Protein AF-A0A9D6RY98-F1 (afdb_monomer_lite)

Radius of gyration: 23.71 Å; chains: 1; bounding box: 49×73×35 Å

Sequence (89 aa):
MTATDLVNLGIVDEIVPEPLGGAHQDPDLTAKTLGKALARHLKALGKKTPEELVSTRRARYRAIGRFVELAEVAQLELVAAPAEAGGGS

Foldseek 3Di:
DDPVVCVVLLNDDDDQDAPDVGCVVCVPVVCVSVVVVVVVVVVVVVVDDPVRNVVVVVVSVVSRDDDDDVVVVVVVVVVPDDPPDDDDD

pLDDT: mean 82.15, std 17.69, range [43.47, 98.19]

Structure (mmCIF, N/CA/C/O backbone):
data_AF-A0A9D6RY98-F1
#
_entry.id   AF-A0A9D6RY98-F1
#
loop_
_atom_site.group_PDB
_atom_site.id
_atom_site.type_symbol
_atom_site.label_atom_id
_atom_site.label_alt_id
_atom_site.label_comp_id
_atom_site.label_asym_id
_atom_site.label_entity_id
_atom_site.label_seq_id
_atom_site.pdbx_PDB_ins_code
_atom_site.Cartn_x
_atom_site.Cartn_y
_atom_site.Cartn_z
_atom_site.occupancy
_atom_site.B_iso_or_equiv
_atom_site.auth_seq_id
_atom_site.auth_comp_id
_atom_site.auth_asym_id
_atom_site.auth_atom_id
_atom_site.pdbx_PDB_model_num
ATOM 1 N N . MET A 1 1 ? 4.365 -19.564 -1.934 1.00 66.25 1 MET A N 1
ATOM 2 C CA . MET A 1 1 ? 3.242 -18.607 -1.971 1.00 66.25 1 MET A CA 1
ATOM 3 C C . MET A 1 1 ? 3.589 -17.506 -2.950 1.00 66.25 1 MET A C 1
ATOM 5 O O . MET A 1 1 ? 4.695 -16.984 -2.885 1.00 66.25 1 MET A O 1
ATOM 9 N N . THR A 1 2 ? 2.686 -17.222 -3.877 1.00 88.94 2 THR A N 1
ATOM 10 C CA . THR A 1 2 ? 2.814 -16.222 -4.944 1.00 88.94 2 THR A CA 1
ATOM 11 C C . THR A 1 2 ? 2.035 -14.950 -4.597 1.00 88.94 2 THR A C 1
ATOM 13 O O . THR A 1 2 ? 1.210 -14.947 -3.683 1.00 88.94 2 THR A O 1
ATOM 16 N N . ALA A 1 3 ? 2.255 -13.864 -5.342 1.00 81.81 3 ALA A N 1
ATOM 17 C CA . ALA A 1 3 ? 1.469 -12.637 -5.191 1.00 81.81 3 ALA A CA 1
ATOM 18 C C . ALA A 1 3 ? -0.038 -12.881 -5.417 1.00 81.81 3 ALA A C 1
ATOM 20 O O . ALA A 1 3 ? -0.871 -12.345 -4.690 1.00 81.81 3 ALA A O 1
ATOM 21 N N . THR A 1 4 ? -0.386 -13.748 -6.371 1.00 86.06 4 THR A N 1
ATOM 22 C CA . THR A 1 4 ? -1.769 -14.157 -6.647 1.00 86.06 4 THR A CA 1
ATOM 23 C C . THR A 1 4 ? -2.389 -14.904 -5.468 1.00 86.06 4 THR A C 1
ATOM 25 O O . THR A 1 4 ? -3.533 -14.626 -5.113 1.00 86.06 4 THR A O 1
ATOM 28 N N . ASP A 1 5 ? -1.630 -15.782 -4.801 1.00 87.00 5 ASP A N 1
ATOM 29 C CA . ASP A 1 5 ? -2.111 -16.474 -3.596 1.00 87.00 5 ASP A CA 1
ATOM 30 C C . ASP A 1 5 ? -2.477 -15.467 -2.497 1.00 87.00 5 ASP A C 1
ATOM 32 O O . ASP A 1 5 ? -3.502 -15.610 -1.837 1.00 87.00 5 ASP A O 1
ATOM 36 N N . LEU A 1 6 ? -1.672 -14.414 -2.322 1.00 87.12 6 LEU A N 1
ATOM 37 C CA . LEU A 1 6 ? -1.914 -13.382 -1.311 1.00 87.12 6 LEU A CA 1
ATOM 38 C C . LEU A 1 6 ? -3.150 -12.525 -1.616 1.00 87.12 6 LEU A C 1
ATOM 40 O O . LEU A 1 6 ? -3.847 -12.129 -0.681 1.00 87.12 6 LEU A O 1
ATOM 44 N N . VAL A 1 7 ? -3.442 -12.256 -2.893 1.00 86.69 7 VAL A N 1
ATOM 45 C CA . VAL A 1 7 ? -4.690 -11.584 -3.303 1.00 86.69 7 VAL A CA 1
ATOM 46 C C . VAL A 1 7 ? -5.889 -12.475 -3.006 1.00 86.69 7 VAL A C 1
ATOM 48 O O . VAL A 1 7 ? -6.854 -12.026 -2.395 1.00 86.69 7 VAL A O 1
ATOM 51 N N . ASN A 1 8 ? -5.810 -13.755 -3.376 1.00 84.94 8 ASN A N 1
ATOM 52 C CA . ASN A 1 8 ? -6.896 -14.714 -3.163 1.00 84.94 8 ASN A CA 1
ATOM 53 C C . ASN A 1 8 ? -7.193 -14.943 -1.674 1.00 84.94 8 ASN A C 1
ATOM 55 O O . ASN A 1 8 ? -8.326 -15.238 -1.303 1.00 84.94 8 ASN A O 1
ATOM 59 N N . LEU A 1 9 ? -6.183 -14.791 -0.816 1.00 85.31 9 LEU A N 1
ATOM 60 C CA . LEU A 1 9 ? -6.323 -14.848 0.639 1.00 85.31 9 LEU A CA 1
ATOM 61 C C . LEU A 1 9 ? -6.783 -13.517 1.262 1.00 85.31 9 LEU A C 1
ATOM 63 O O . LEU A 1 9 ? -6.924 -13.445 2.480 1.00 85.31 9 LEU A O 1
ATOM 67 N N . GLY A 1 10 ? -6.990 -12.462 0.464 1.00 83.44 10 GLY A N 1
ATOM 68 C CA . GLY A 1 10 ? -7.383 -11.134 0.947 1.00 83.44 10 GLY A CA 1
ATOM 69 C C . GLY A 1 10 ? -6.299 -10.423 1.767 1.00 83.44 10 GLY A C 1
ATOM 70 O O . GLY A 1 10 ? -6.597 -9.501 2.526 1.00 83.44 10 GLY A O 1
ATOM 71 N N . ILE A 1 11 ? -5.039 -10.855 1.648 1.00 87.69 11 ILE A N 1
ATOM 72 C CA . ILE A 1 11 ? -3.908 -10.316 2.418 1.00 87.69 11 ILE A CA 1
ATOM 73 C C . ILE A 1 11 ? -3.369 -9.035 1.772 1.00 87.69 11 ILE A C 1
ATOM 75 O O . ILE A 1 11 ? -2.969 -8.111 2.486 1.00 87.69 11 ILE A O 1
ATOM 79 N N . VAL A 1 12 ? -3.372 -8.959 0.437 1.00 91.12 12 VAL A N 1
ATOM 80 C CA . VAL A 1 12 ? -2.916 -7.793 -0.340 1.00 91.12 12 VAL A CA 1
ATOM 81 C C . VAL A 1 12 ? -4.017 -7.296 -1.276 1.00 91.12 12 VAL A C 1
ATOM 83 O O . VAL A 1 12 ? -4.831 -8.080 -1.753 1.00 91.12 12 VAL A O 1
ATOM 86 N N . ASP A 1 13 ? -4.041 -5.988 -1.533 1.00 90.06 13 ASP A N 1
ATOM 87 C CA . ASP A 1 13 ? -5.127 -5.325 -2.274 1.00 90.06 13 ASP A CA 1
ATOM 88 C C . ASP A 1 13 ? -4.885 -5.244 -3.785 1.00 90.06 13 ASP A C 1
ATOM 90 O O . ASP A 1 13 ? -5.826 -5.161 -4.570 1.00 90.06 13 ASP A O 1
ATOM 94 N N . GLU A 1 14 ? -3.621 -5.215 -4.204 1.00 93.56 14 GLU A N 1
ATOM 95 C CA . GLU A 1 14 ? -3.229 -5.016 -5.598 1.00 93.56 14 GLU A CA 1
ATOM 96 C C . GLU A 1 14 ? -1.889 -5.693 -5.869 1.00 93.56 14 GLU A C 1
ATOM 98 O O . GLU A 1 14 ? -0.967 -5.627 -5.054 1.00 93.56 14 GLU A O 1
ATOM 103 N N . ILE A 1 15 ? -1.774 -6.291 -7.053 1.00 94.12 15 ILE A N 1
ATOM 104 C CA . ILE A 1 15 ? -0.496 -6.707 -7.626 1.00 94.12 15 ILE A CA 1
ATOM 105 C C . ILE A 1 15 ? -0.073 -5.616 -8.600 1.00 94.12 15 ILE A C 1
ATOM 107 O O . ILE A 1 15 ? -0.764 -5.351 -9.585 1.00 94.12 15 ILE A O 1
ATOM 111 N N . VAL A 1 16 ? 1.059 -4.977 -8.321 1.00 94.56 16 VAL A N 1
ATOM 112 C CA . VAL A 1 16 ? 1.643 -3.986 -9.225 1.00 94.56 16 VAL A CA 1
ATOM 113 C C . VAL A 1 16 ? 2.422 -4.735 -10.311 1.00 94.56 16 VAL A C 1
ATOM 115 O O . VAL A 1 16 ? 3.288 -5.538 -9.964 1.00 94.56 16 VAL A O 1
ATOM 118 N N . PRO A 1 17 ? 2.126 -4.521 -11.606 1.00 90.38 17 PRO A N 1
ATOM 119 C CA . PRO A 1 17 ? 2.805 -5.233 -12.681 1.00 90.38 17 PRO A CA 1
ATOM 120 C C . PRO A 1 17 ? 4.263 -4.783 -12.809 1.00 90.38 17 PRO A C 1
ATOM 122 O O . PRO A 1 17 ? 4.567 -3.590 -12.725 1.00 90.38 17 PRO A O 1
ATOM 125 N N . GLU A 1 18 ? 5.150 -5.743 -13.058 1.00 90.25 18 GLU A N 1
ATOM 126 C CA . GLU A 1 18 ? 6.562 -5.492 -13.341 1.00 90.25 18 GLU A CA 1
ATOM 127 C C . GLU A 1 18 ? 6.824 -5.322 -14.851 1.00 90.25 18 GLU A C 1
ATOM 129 O O . GLU A 1 18 ? 6.055 -5.829 -15.676 1.00 90.25 18 GLU A O 1
ATOM 134 N N . PRO A 1 19 ? 7.915 -4.632 -15.235 1.00 89.75 19 PRO A N 1
ATOM 135 C CA . PRO A 1 19 ? 8.407 -4.595 -16.610 1.00 89.75 19 PRO A CA 1
ATOM 136 C C . PRO A 1 19 ? 8.750 -5.983 -17.165 1.00 89.75 19 PRO A C 1
ATOM 138 O O . PRO A 1 19 ? 9.047 -6.921 -16.421 1.00 89.75 19 PRO A O 1
ATOM 141 N N . LEU A 1 20 ? 8.777 -6.105 -18.497 1.00 87.88 20 LEU A N 1
ATOM 142 C CA . LEU A 1 20 ? 9.233 -7.328 -19.160 1.00 87.88 20 LEU A CA 1
ATOM 143 C C . LEU A 1 20 ? 10.694 -7.619 -18.766 1.00 87.88 20 LEU A C 1
ATOM 145 O O . LEU A 1 20 ? 11.559 -6.765 -18.929 1.00 87.88 20 LEU A O 1
ATOM 149 N N . GLY A 1 21 ? 10.961 -8.820 -18.246 1.00 86.69 21 GLY A N 1
ATOM 150 C CA . GLY A 1 21 ? 12.278 -9.192 -17.706 1.00 86.69 21 GLY A CA 1
ATOM 151 C C . GLY A 1 21 ? 12.465 -8.900 -16.208 1.00 86.69 21 GLY A C 1
ATOM 152 O O . GLY A 1 21 ? 13.471 -9.314 -15.638 1.00 86.69 21 GLY A O 1
ATOM 153 N N . GLY A 1 22 ? 11.479 -8.277 -15.555 1.00 89.81 22 GLY A N 1
ATOM 154 C CA . GLY A 1 22 ? 11.416 -8.069 -14.107 1.00 89.81 22 GLY A CA 1
ATOM 155 C C . GLY A 1 22 ? 11.833 -6.668 -13.659 1.00 89.81 22 GLY A C 1
ATOM 156 O O . GLY A 1 22 ? 12.456 -5.906 -14.396 1.00 89.81 22 GLY A O 1
ATOM 157 N N . ALA A 1 23 ? 11.518 -6.337 -12.407 1.00 91.44 23 ALA A N 1
ATOM 158 C CA . ALA A 1 23 ? 11.741 -5.008 -11.826 1.00 91.44 23 ALA A CA 1
ATOM 159 C C . ALA A 1 23 ? 13.194 -4.492 -11.903 1.00 91.44 23 ALA A C 1
ATOM 161 O O . ALA A 1 23 ? 13.429 -3.287 -11.962 1.00 91.44 23 ALA A O 1
ATOM 162 N N . HIS A 1 24 ? 14.175 -5.397 -11.911 1.00 92.75 24 HIS A N 1
ATOM 163 C CA . HIS A 1 24 ? 15.599 -5.061 -11.988 1.00 92.75 24 HIS A CA 1
ATOM 164 C C . HIS A 1 24 ? 16.053 -4.626 -13.393 1.00 92.75 24 HIS A C 1
ATOM 166 O O . HIS A 1 24 ? 17.099 -3.995 -13.508 1.00 92.75 24 HIS A O 1
ATOM 172 N N . GLN A 1 25 ? 15.295 -4.959 -14.444 1.00 94.31 25 GLN A N 1
ATOM 173 C CA . GLN A 1 25 ? 15.627 -4.603 -15.830 1.00 94.31 25 GLN A CA 1
ATOM 174 C C . GLN A 1 25 ? 15.272 -3.154 -16.160 1.00 94.31 25 GLN A C 1
ATOM 176 O O . GLN A 1 25 ? 15.989 -2.499 -16.909 1.00 94.31 25 GLN A O 1
ATOM 181 N N . ASP A 1 26 ? 14.179 -2.649 -15.587 1.00 94.94 26 ASP A N 1
ATOM 182 C CA . ASP A 1 26 ? 13.754 -1.257 -15.743 1.00 94.94 26 ASP A CA 1
ATOM 183 C C . ASP A 1 26 ? 13.291 -0.691 -14.384 1.00 94.94 26 ASP A C 1
ATOM 185 O O . ASP A 1 26 ? 12.091 -0.671 -14.062 1.00 94.94 26 ASP A O 1
ATOM 189 N N . PRO A 1 27 ? 14.251 -0.265 -13.538 1.00 94.88 27 PRO A N 1
ATOM 190 C CA . PRO A 1 27 ? 13.952 0.308 -12.229 1.00 94.88 27 PRO A CA 1
ATOM 191 C C . PRO A 1 27 ? 13.120 1.592 -12.320 1.00 94.88 27 PRO A C 1
ATOM 193 O O . PRO A 1 27 ? 12.271 1.829 -11.459 1.00 94.88 27 PRO A O 1
ATOM 196 N N . ASP A 1 28 ? 13.309 2.393 -13.373 1.00 95.31 28 ASP A N 1
ATOM 197 C CA . ASP A 1 28 ? 12.600 3.661 -13.568 1.00 95.31 28 ASP A CA 1
ATOM 198 C C . ASP A 1 28 ? 11.115 3.426 -13.872 1.00 95.31 28 ASP A C 1
ATOM 200 O O . ASP A 1 28 ? 10.235 4.044 -13.257 1.00 95.31 28 ASP A O 1
ATOM 204 N N . LEU A 1 29 ? 10.802 2.490 -14.774 1.00 95.25 29 LEU A N 1
ATOM 205 C CA . LEU A 1 29 ? 9.423 2.094 -15.053 1.00 95.25 29 LEU A CA 1
ATOM 206 C C . LEU A 1 29 ? 8.769 1.446 -13.832 1.00 95.25 29 LEU A C 1
ATOM 208 O O . LEU A 1 29 ? 7.601 1.730 -13.538 1.00 95.25 29 LEU A O 1
ATOM 212 N N . THR A 1 30 ? 9.516 0.624 -13.095 1.00 95.56 30 THR A N 1
ATOM 213 C CA . THR A 1 30 ? 9.045 0.016 -11.846 1.00 95.56 30 THR A CA 1
ATOM 214 C C . THR A 1 30 ? 8.682 1.092 -10.824 1.00 95.56 30 THR A C 1
ATOM 216 O O . THR A 1 30 ? 7.557 1.110 -10.319 1.00 95.56 30 THR A O 1
ATOM 219 N N . ALA A 1 31 ? 9.578 2.051 -10.577 1.00 95.62 31 ALA A N 1
ATOM 220 C CA . ALA A 1 31 ? 9.353 3.153 -9.647 1.00 95.62 31 ALA A CA 1
ATOM 221 C C . ALA A 1 31 ? 8.153 4.013 -10.065 1.00 95.62 31 ALA A C 1
ATOM 223 O O . ALA A 1 31 ? 7.306 4.357 -9.237 1.00 95.62 31 ALA A O 1
ATOM 224 N N . LYS A 1 32 ? 8.019 4.309 -11.363 1.00 96.44 32 LYS A N 1
ATOM 225 C CA . LYS A 1 32 ? 6.884 5.067 -11.906 1.00 96.44 32 LYS A CA 1
ATOM 226 C C . LYS A 1 32 ? 5.557 4.334 -11.710 1.00 96.44 32 LYS A C 1
ATOM 228 O O . LYS A 1 32 ? 4.549 4.960 -11.373 1.00 96.44 32 LYS A O 1
ATOM 233 N N . THR A 1 33 ? 5.538 3.025 -11.935 1.00 96.12 33 THR A N 1
ATOM 234 C CA . THR A 1 33 ? 4.330 2.198 -11.810 1.00 96.12 33 THR A CA 1
ATOM 235 C C . THR A 1 33 ? 3.925 2.053 -10.344 1.00 96.12 33 THR A C 1
ATOM 237 O O . THR A 1 33 ? 2.770 2.318 -10.000 1.00 96.12 33 THR A O 1
ATOM 240 N N . LEU A 1 34 ? 4.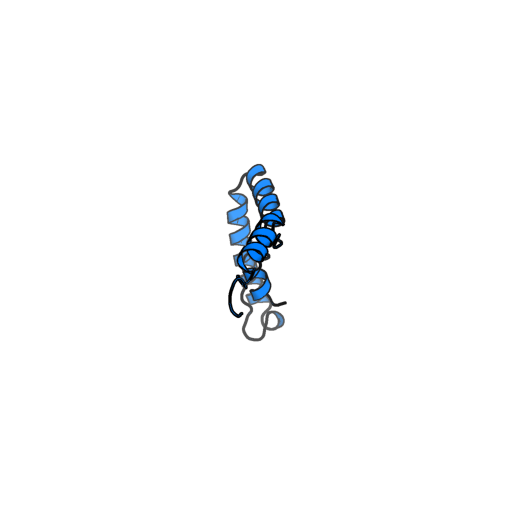888 1.770 -9.464 1.00 96.69 34 LEU A N 1
ATOM 241 C CA . LEU A 1 34 ? 4.688 1.739 -8.017 1.00 96.69 34 LEU A CA 1
ATOM 242 C C . LEU A 1 34 ? 4.195 3.091 -7.485 1.00 96.69 34 LEU A C 1
ATOM 244 O O . LEU A 1 34 ? 3.214 3.146 -6.745 1.00 96.69 34 LEU A O 1
ATOM 248 N N . GLY A 1 35 ? 4.812 4.195 -7.911 1.00 97.38 35 GLY A N 1
ATOM 249 C CA . GLY A 1 35 ? 4.427 5.545 -7.501 1.00 97.38 35 GLY A CA 1
ATOM 250 C C . GLY A 1 35 ? 2.975 5.881 -7.849 1.00 97.38 35 GLY A C 1
ATOM 251 O O . GLY A 1 35 ? 2.253 6.448 -7.028 1.00 97.38 35 GLY A O 1
ATOM 252 N N . LYS A 1 36 ? 2.497 5.466 -9.031 1.00 97.25 36 LYS A N 1
ATOM 253 C CA . LYS A 1 36 ? 1.083 5.620 -9.418 1.00 97.25 36 LYS A CA 1
ATOM 254 C C . LYS A 1 36 ? 0.143 4.821 -8.515 1.00 97.25 36 LYS A C 1
ATOM 256 O O . LYS A 1 36 ? -0.918 5.334 -8.151 1.00 97.25 36 LYS A O 1
ATOM 261 N N . ALA A 1 37 ? 0.510 3.588 -8.167 1.00 97.62 37 ALA A N 1
ATOM 262 C CA . ALA A 1 37 ? -0.281 2.756 -7.265 1.00 97.62 37 ALA A CA 1
ATOM 263 C C . ALA A 1 37 ? -0.352 3.372 -5.861 1.00 97.62 37 ALA A C 1
ATOM 265 O O . ALA A 1 37 ? -1.446 3.584 -5.335 1.00 97.62 37 ALA A O 1
ATOM 266 N N . LEU A 1 38 ? 0.791 3.776 -5.303 1.00 97.94 38 LEU A N 1
ATOM 267 C CA . LEU A 1 38 ? 0.861 4.451 -4.007 1.00 97.94 38 LEU A CA 1
ATOM 268 C C . LEU A 1 38 ? 0.017 5.728 -3.982 1.00 97.94 38 LEU A C 1
ATOM 270 O O . LEU A 1 38 ? -0.786 5.912 -3.070 1.00 97.94 38 LEU A O 1
ATOM 274 N N . ALA A 1 39 ? 0.132 6.585 -5.001 1.00 98.12 39 ALA A N 1
ATOM 275 C CA . ALA A 1 39 ? -0.636 7.826 -5.080 1.00 98.12 39 ALA A CA 1
ATOM 276 C C . ALA A 1 39 ? -2.154 7.576 -5.093 1.00 98.12 39 ALA A C 1
ATOM 278 O O . ALA A 1 39 ? -2.905 8.289 -4.424 1.00 98.12 39 ALA A O 1
ATOM 279 N N . ARG A 1 40 ? -2.620 6.550 -5.817 1.00 97.88 40 ARG A N 1
ATOM 280 C CA . ARG A 1 40 ? -4.035 6.141 -5.834 1.00 97.88 40 ARG A CA 1
ATOM 281 C C . ARG A 1 40 ? -4.512 5.687 -4.455 1.00 97.88 40 ARG A C 1
ATOM 283 O O . ARG A 1 40 ? -5.543 6.176 -3.991 1.00 97.88 40 ARG A O 1
ATOM 290 N N . HIS A 1 41 ? -3.766 4.795 -3.803 1.00 97.44 41 HIS A N 1
ATOM 291 C CA . HIS A 1 41 ? -4.125 4.262 -2.483 1.00 97.44 41 HIS A CA 1
ATOM 292 C C . HIS A 1 41 ? -4.097 5.342 -1.404 1.00 97.44 41 HIS A C 1
ATOM 294 O O . HIS A 1 41 ? -5.065 5.492 -0.662 1.00 97.44 41 HIS A O 1
ATOM 300 N N . LEU A 1 42 ? -3.055 6.176 -1.371 1.00 97.88 42 LEU A N 1
ATOM 301 C CA . LEU A 1 42 ? -2.962 7.295 -0.433 1.00 97.88 42 LEU A CA 1
ATOM 302 C C . LEU A 1 42 ? -4.084 8.314 -0.646 1.00 97.88 42 LEU A C 1
ATOM 304 O O . LEU A 1 42 ? -4.683 8.769 0.325 1.00 97.88 42 LEU A O 1
ATOM 308 N N . LYS A 1 43 ? -4.437 8.628 -1.899 1.00 98.06 43 LYS A N 1
ATOM 309 C CA . LYS A 1 43 ? -5.570 9.515 -2.202 1.00 98.06 43 LYS A CA 1
ATOM 310 C C . LYS A 1 43 ? -6.901 8.934 -1.722 1.00 98.06 43 LYS A C 1
ATOM 312 O O . LYS A 1 43 ? -7.770 9.694 -1.307 1.00 98.06 43 LYS A O 1
ATOM 317 N N . ALA A 1 44 ? -7.091 7.618 -1.800 1.00 96.75 44 ALA A N 1
ATOM 318 C CA . ALA A 1 44 ? -8.294 6.965 -1.288 1.00 96.75 44 ALA A CA 1
ATOM 319 C C . ALA A 1 44 ? -8.338 6.978 0.250 1.00 96.75 44 ALA A C 1
ATOM 321 O O . ALA A 1 44 ? -9.379 7.290 0.825 1.00 96.75 44 ALA A O 1
ATOM 322 N N . LEU A 1 45 ? -7.208 6.701 0.909 1.00 96.94 45 LEU A N 1
ATOM 323 C CA . LEU A 1 45 ? -7.091 6.726 2.369 1.00 96.94 45 LEU A CA 1
ATOM 324 C C . LEU A 1 45 ? -7.234 8.140 2.942 1.00 96.94 45 LEU A C 1
ATOM 326 O O . LEU A 1 45 ? -7.897 8.313 3.956 1.00 96.94 45 LEU A O 1
ATOM 330 N N . GLY A 1 46 ? -6.690 9.157 2.272 1.00 97.38 46 GLY A N 1
ATOM 331 C CA . GLY A 1 46 ? -6.778 10.556 2.704 1.00 97.38 46 GLY A CA 1
ATOM 332 C C . GLY A 1 46 ? -8.192 11.147 2.676 1.00 97.38 46 GLY A C 1
ATOM 333 O O . GLY A 1 46 ? -8.401 12.238 3.191 1.00 97.38 46 GLY A O 1
ATOM 334 N N . LYS A 1 47 ? -9.169 10.443 2.089 1.00 97.56 47 LYS A N 1
ATOM 335 C CA . LYS A 1 47 ? -10.592 10.819 2.132 1.00 97.56 47 LYS A CA 1
ATOM 336 C C . LYS A 1 47 ? -11.324 10.281 3.363 1.00 97.56 47 LYS A C 1
ATOM 338 O O . LYS A 1 47 ? -12.501 10.585 3.521 1.00 97.56 47 LYS A O 1
ATOM 343 N N . LYS A 1 48 ? -10.669 9.448 4.173 1.00 97.62 48 LYS A N 1
ATOM 344 C CA . LYS A 1 48 ? -11.254 8.809 5.352 1.00 97.62 48 LYS A CA 1
ATOM 345 C C . LYS A 1 48 ? -10.908 9.583 6.617 1.00 97.62 48 LYS A C 1
ATOM 347 O O . LYS A 1 48 ? -9.817 10.145 6.719 1.00 97.62 48 LYS A O 1
ATOM 352 N N . THR A 1 49 ? -11.801 9.562 7.600 1.00 98.19 49 THR A N 1
ATOM 353 C CA . THR A 1 49 ? -11.501 10.101 8.933 1.00 98.19 49 THR A CA 1
ATOM 354 C C . THR A 1 49 ? -10.519 9.191 9.686 1.00 98.19 49 THR A C 1
ATOM 356 O O . THR A 1 49 ? -10.381 8.004 9.357 1.00 98.19 49 THR A O 1
ATOM 359 N N . PRO A 1 50 ? -9.833 9.695 10.728 1.00 97.94 50 PRO A N 1
ATOM 360 C CA . PRO A 1 50 ? -8.992 8.861 11.586 1.00 97.94 50 PRO A CA 1
ATOM 361 C C . PRO A 1 50 ? -9.723 7.632 12.154 1.00 97.94 50 PRO A C 1
ATOM 363 O O . PRO A 1 50 ? -9.162 6.534 12.192 1.00 97.94 50 PRO A O 1
ATOM 366 N N . GLU A 1 51 ? -10.989 7.779 12.542 1.00 97.81 51 GLU A N 1
ATOM 367 C CA . GLU A 1 51 ? -11.821 6.707 13.099 1.00 97.81 51 GLU A CA 1
ATOM 368 C C . GLU A 1 51 ? -12.140 5.640 12.043 1.00 97.81 51 GLU A C 1
ATOM 370 O O . GLU A 1 51 ? -12.050 4.436 12.311 1.00 97.81 51 GLU A O 1
ATOM 375 N N . GLU A 1 52 ? -12.457 6.062 10.817 1.00 97.81 52 GLU A N 1
ATOM 376 C CA . GLU A 1 52 ? -12.674 5.166 9.679 1.00 97.81 52 GLU A CA 1
ATOM 377 C C . GLU A 1 52 ? -11.401 4.392 9.319 1.00 97.81 52 GLU A C 1
ATOM 379 O O . GLU A 1 52 ? -11.458 3.192 9.047 1.00 97.81 52 GLU A O 1
ATOM 384 N N . LEU A 1 53 ? -10.234 5.042 9.355 1.00 97.81 53 LEU A N 1
ATOM 385 C CA . LEU A 1 53 ? -8.948 4.387 9.107 1.00 97.81 53 LEU A CA 1
ATOM 386 C C . LEU A 1 53 ? -8.653 3.317 10.163 1.00 97.81 53 LEU A C 1
ATOM 388 O O . LEU A 1 53 ? -8.275 2.191 9.827 1.00 97.81 53 LEU A O 1
ATOM 392 N N . VAL A 1 54 ? -8.856 3.635 11.444 1.00 97.69 54 VAL A N 1
ATOM 393 C CA . VAL A 1 54 ? -8.628 2.693 12.549 1.00 97.69 54 VAL A CA 1
ATOM 394 C C . VAL A 1 54 ? -9.600 1.517 12.490 1.00 97.69 54 VAL A C 1
ATOM 396 O O . VAL A 1 54 ? -9.171 0.368 12.631 1.00 97.69 54 VAL A O 1
ATOM 399 N N . SER A 1 55 ? -10.890 1.779 12.279 1.00 97.06 55 SER A N 1
ATOM 400 C CA . SER A 1 55 ? -11.916 0.735 12.184 1.00 97.06 55 SER A CA 1
ATOM 401 C C . SER A 1 55 ? -11.686 -0.177 10.977 1.00 97.06 55 SER A C 1
ATOM 403 O O . SER A 1 55 ? -11.645 -1.395 11.150 1.00 97.06 55 SER A O 1
ATOM 405 N N . THR A 1 56 ? -11.410 0.388 9.797 1.00 94.31 56 THR A N 1
ATOM 406 C CA . THR A 1 56 ? -11.093 -0.372 8.574 1.00 94.31 56 THR A CA 1
ATOM 407 C C . THR A 1 56 ? -9.861 -1.251 8.773 1.00 94.31 56 THR A C 1
ATOM 409 O O . THR A 1 56 ? -9.882 -2.437 8.450 1.00 94.31 56 THR A O 1
ATOM 412 N N . ARG A 1 57 ? -8.792 -0.709 9.372 1.00 94.75 57 ARG A N 1
ATOM 413 C CA . ARG A 1 57 ? -7.572 -1.472 9.661 1.00 94.75 57 ARG A CA 1
ATOM 414 C C . ARG A 1 57 ? -7.847 -2.651 10.596 1.00 94.75 57 ARG A C 1
ATOM 416 O O . ARG A 1 57 ? -7.364 -3.751 10.349 1.00 94.75 57 ARG A O 1
ATOM 423 N N . ARG A 1 58 ? -8.628 -2.440 11.661 1.00 94.38 58 ARG A N 1
ATOM 424 C CA . ARG A 1 58 ? -9.017 -3.510 12.597 1.00 94.38 58 ARG A CA 1
ATOM 425 C C . ARG A 1 58 ? -9.858 -4.584 11.909 1.00 94.38 58 ARG A C 1
ATOM 427 O O . ARG A 1 58 ? -9.597 -5.763 12.122 1.00 94.38 58 ARG A O 1
ATOM 434 N N . ALA A 1 59 ? -10.832 -4.183 11.092 1.00 91.38 59 ALA A N 1
ATOM 435 C CA . ALA A 1 59 ? -11.664 -5.106 10.328 1.00 91.38 59 ALA A CA 1
ATOM 436 C C . ALA A 1 59 ? -10.822 -5.960 9.370 1.00 91.38 59 ALA A C 1
ATOM 438 O O . ALA A 1 59 ? -10.949 -7.181 9.393 1.00 91.38 59 ALA A O 1
ATOM 439 N N . ARG A 1 60 ? -9.893 -5.341 8.621 1.00 89.94 60 ARG A N 1
ATOM 440 C CA . ARG A 1 60 ? -8.960 -6.054 7.734 1.00 89.94 60 ARG A CA 1
ATOM 441 C C . ARG A 1 60 ? -8.209 -7.153 8.480 1.00 89.94 60 ARG A C 1
ATOM 443 O O . ARG A 1 60 ? -8.236 -8.296 8.054 1.00 89.94 60 ARG A O 1
ATOM 450 N N . TYR A 1 61 ? -7.566 -6.827 9.602 1.00 88.81 61 TYR A N 1
ATOM 451 C CA . TYR A 1 61 ? -6.778 -7.817 10.341 1.00 88.81 61 TYR A CA 1
ATOM 452 C C . TYR A 1 61 ? -7.619 -8.944 10.940 1.00 88.81 61 TYR A C 1
ATOM 454 O O . TYR A 1 61 ? -7.140 -10.067 11.003 1.00 88.81 61 TYR A O 1
ATOM 462 N N . ARG A 1 62 ? -8.866 -8.674 11.346 1.00 88.06 62 ARG A N 1
ATOM 463 C CA . ARG A 1 62 ? -9.778 -9.729 11.820 1.00 88.06 62 ARG A CA 1
ATOM 464 C C . ARG A 1 62 ? -10.238 -10.663 10.704 1.00 88.06 62 ARG A C 1
ATOM 466 O O . ARG A 1 62 ? -10.520 -11.819 10.981 1.00 88.06 62 ARG A O 1
ATOM 473 N N . ALA A 1 63 ? -10.328 -10.159 9.476 1.00 84.62 63 ALA A N 1
ATOM 474 C CA . ALA A 1 63 ? -10.692 -10.955 8.310 1.00 84.62 63 ALA A CA 1
ATOM 475 C C . ALA A 1 63 ? -9.525 -11.808 7.776 1.00 84.62 63 ALA A C 1
ATOM 477 O O . ALA A 1 63 ? -9.749 -12.734 7.001 1.00 84.62 63 ALA A O 1
ATOM 478 N N . ILE A 1 64 ? -8.281 -11.510 8.171 1.00 86.38 64 ILE A N 1
ATOM 479 C CA . ILE A 1 64 ? -7.115 -12.308 7.785 1.00 86.38 64 ILE A CA 1
ATOM 480 C C . ILE A 1 64 ? -7.073 -13.569 8.655 1.00 86.38 64 ILE A C 1
ATOM 482 O O . ILE A 1 64 ? -6.736 -13.520 9.835 1.00 86.38 64 ILE A O 1
ATOM 486 N N . GLY A 1 65 ? -7.393 -14.704 8.035 1.00 73.44 65 GLY A N 1
ATOM 487 C CA . GLY A 1 65 ? -7.460 -16.019 8.671 1.00 73.44 65 GLY A CA 1
ATOM 488 C C . GLY A 1 65 ? -8.825 -16.665 8.445 1.00 73.44 65 GLY A C 1
ATOM 489 O O . GLY A 1 65 ? -9.857 -16.024 8.611 1.00 73.44 65 GLY A O 1
ATOM 490 N N . ARG A 1 66 ? -8.845 -17.943 8.046 1.00 65.06 66 ARG A N 1
ATOM 491 C CA . ARG A 1 66 ? -10.088 -18.725 8.035 1.00 65.06 66 ARG A CA 1
ATOM 492 C C . ARG A 1 66 ? -10.295 -19.289 9.432 1.00 65.06 66 ARG A C 1
ATOM 494 O O . ARG A 1 66 ? -9.542 -20.165 9.849 1.00 65.06 66 ARG A O 1
ATOM 501 N N . PHE A 1 67 ? -11.299 -18.790 10.137 1.00 62.47 67 PHE A N 1
ATOM 502 C CA . PHE A 1 67 ? -11.796 -19.423 11.349 1.00 62.47 67 PHE A CA 1
ATOM 503 C C . PHE A 1 67 ? -12.963 -20.306 10.931 1.00 62.47 67 PHE A C 1
ATOM 505 O O . PHE A 1 67 ? -13.942 -19.803 10.391 1.00 62.47 67 PHE A O 1
ATOM 512 N N . VAL A 1 68 ? -12.838 -21.614 11.130 1.00 58.09 68 VAL A N 1
ATOM 513 C CA . VAL A 1 68 ? -14.015 -22.482 11.141 1.00 58.09 68 VAL A CA 1
ATOM 514 C C . VAL A 1 68 ? -14.619 -22.273 12.520 1.00 58.09 68 VAL A C 1
ATOM 516 O O . VAL A 1 68 ? -13.968 -22.594 13.519 1.00 58.09 68 VAL A O 1
ATOM 519 N N . GLU A 1 69 ? -15.799 -21.663 12.616 1.00 61.44 69 GLU A N 1
ATOM 520 C CA . GLU A 1 69 ? -16.514 -21.726 13.887 1.00 61.44 69 GLU A CA 1
ATOM 521 C C . GLU A 1 69 ? -16.789 -23.204 14.167 1.00 61.44 69 GLU A C 1
ATOM 523 O O . GLU A 1 69 ? -17.292 -23.928 13.308 1.00 61.44 69 GLU A O 1
ATOM 528 N N . LEU A 1 70 ? -16.462 -23.671 15.374 1.00 59.97 70 LEU A N 1
ATOM 529 C CA . LEU A 1 70 ? -16.724 -25.052 15.804 1.00 59.97 70 LEU A CA 1
ATOM 530 C C . LEU A 1 70 ? -18.201 -25.458 15.594 1.00 59.97 70 LEU A C 1
ATOM 532 O O . LEU A 1 70 ? -18.500 -26.641 15.453 1.00 59.97 70 LEU A O 1
ATOM 536 N N . ALA A 1 71 ? -19.110 -24.479 15.505 1.00 59.59 71 ALA A N 1
ATOM 537 C CA . ALA A 1 71 ? -20.517 -24.671 15.175 1.00 59.59 71 ALA A CA 1
ATOM 538 C C . ALA A 1 71 ? -20.777 -25.150 13.728 1.00 59.59 71 ALA A C 1
ATOM 540 O O . ALA A 1 71 ? -21.735 -25.890 13.514 1.00 59.59 71 ALA A O 1
AT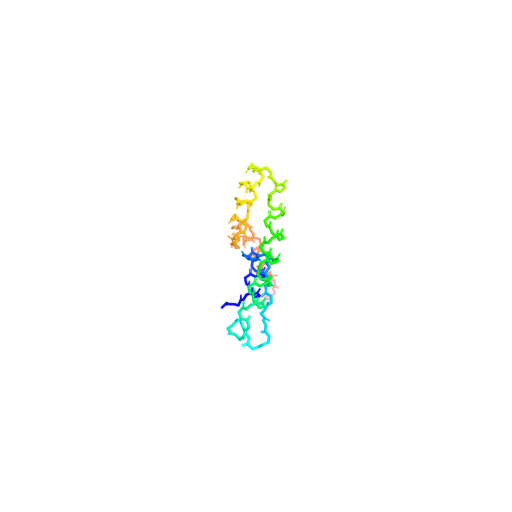OM 541 N N . GLU A 1 72 ? -19.948 -24.779 12.745 1.00 53.06 72 GLU A N 1
ATOM 542 C CA . GLU A 1 72 ? -20.076 -25.253 11.354 1.00 53.06 72 GLU A CA 1
ATOM 543 C C . GLU A 1 72 ? -19.511 -26.669 11.181 1.00 53.06 72 GLU A C 1
ATOM 545 O O . GLU A 1 72 ? -20.066 -27.474 10.433 1.00 53.06 72 GLU A O 1
ATOM 550 N N . VAL A 1 73 ? -18.451 -27.011 11.922 1.00 57.47 73 VAL A N 1
ATOM 551 C CA . VAL A 1 73 ? -17.851 -28.357 11.890 1.00 57.47 73 VAL A CA 1
ATOM 552 C C . VAL A 1 73 ? -18.834 -29.402 12.431 1.00 57.47 73 VAL A C 1
ATOM 554 O O . VAL A 1 73 ? -18.996 -30.465 11.837 1.00 57.47 73 VAL A O 1
ATOM 557 N N . ALA A 1 74 ? -19.572 -29.058 13.492 1.00 57.47 74 ALA A N 1
ATOM 558 C CA . ALA A 1 74 ? -20.604 -29.921 14.067 1.00 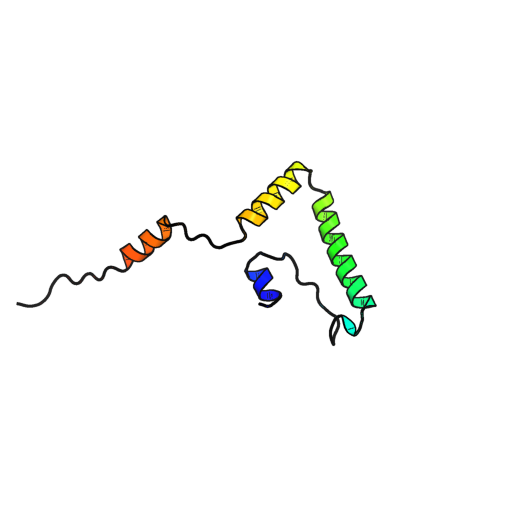57.47 74 ALA A CA 1
ATOM 559 C C . ALA A 1 74 ? -21.786 -30.180 13.108 1.00 57.47 74 ALA A C 1
ATOM 561 O O . ALA A 1 74 ? -22.401 -31.243 13.163 1.00 57.47 74 ALA A O 1
ATOM 562 N N . GLN A 1 75 ? -22.102 -29.239 12.209 1.00 52.75 75 GLN A N 1
ATOM 563 C CA . GLN A 1 75 ? -23.163 -29.416 11.207 1.00 52.75 75 GLN A CA 1
ATOM 564 C C . GLN A 1 75 ? -22.717 -30.296 10.030 1.00 52.75 75 GLN A C 1
ATOM 566 O O . GLN A 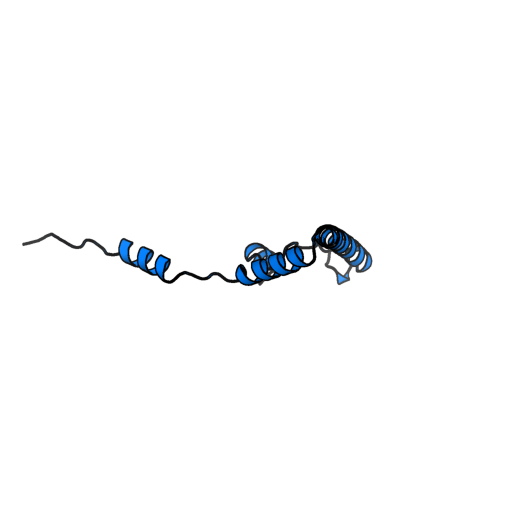1 75 ? -23.532 -31.036 9.485 1.00 52.75 75 GLN A O 1
ATOM 571 N N . LEU A 1 76 ? -21.431 -30.268 9.667 1.00 55.66 76 LEU A N 1
ATOM 572 C CA . LEU A 1 76 ? -20.857 -31.146 8.639 1.00 55.66 76 LEU A CA 1
ATOM 573 C C . LEU A 1 76 ? -20.731 -32.605 9.106 1.00 55.66 76 LEU A C 1
ATOM 575 O O . LEU A 1 76 ? -21.004 -33.509 8.319 1.00 55.66 76 LEU A O 1
ATOM 579 N N . GLU A 1 77 ? -20.386 -32.851 10.375 1.00 55.31 77 GLU A N 1
ATOM 580 C CA . GLU A 1 77 ? -20.337 -34.219 10.920 1.00 55.31 77 GLU A CA 1
ATOM 581 C C . GLU A 1 77 ? -21.730 -34.846 11.100 1.00 55.31 77 GLU A C 1
ATOM 583 O O . GLU A 1 77 ? -21.883 -36.054 10.926 1.00 55.31 77 GLU A O 1
ATOM 588 N N . LEU A 1 78 ? -22.771 -34.051 11.378 1.00 54.59 78 LEU A N 1
ATOM 589 C CA . LEU A 1 78 ? -24.127 -34.573 11.594 1.00 54.59 78 LEU A CA 1
ATOM 590 C C . LEU A 1 78 ? -24.820 -35.040 10.297 1.00 54.59 78 LEU A C 1
ATOM 592 O O . LEU A 1 78 ? -25.659 -35.937 10.337 1.00 54.59 78 LEU A O 1
ATOM 596 N N . VAL A 1 79 ? -24.466 -34.468 9.141 1.00 54.12 79 VAL A N 1
ATOM 597 C CA . VAL A 1 79 ? -25.038 -34.843 7.829 1.00 54.12 79 VAL A CA 1
ATOM 598 C C . VAL A 1 79 ? -24.370 -36.099 7.245 1.00 54.12 79 VAL A C 1
ATOM 600 O O . VAL A 1 79 ? -24.935 -36.750 6.370 1.00 54.12 79 VAL A O 1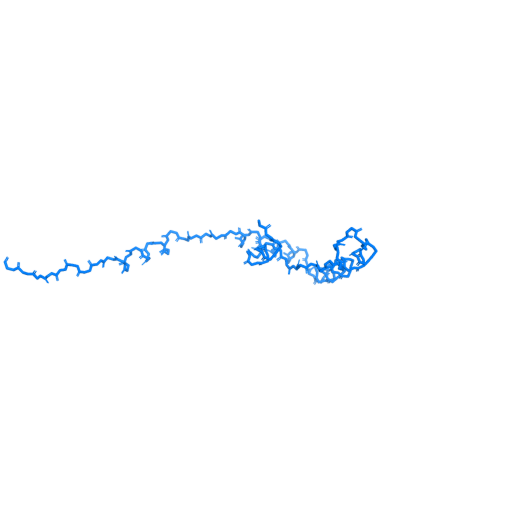
ATOM 603 N N . ALA A 1 80 ? -23.191 -36.477 7.746 1.00 55.59 80 ALA A N 1
ATOM 604 C CA . ALA A 1 80 ? -22.403 -37.602 7.242 1.00 55.59 80 ALA A CA 1
ATOM 605 C C . ALA A 1 80 ? -22.625 -38.927 8.001 1.00 55.59 80 ALA A C 1
ATOM 607 O O . ALA A 1 80 ? -21.876 -39.878 7.782 1.00 55.59 80 ALA A O 1
ATOM 608 N N . ALA A 1 81 ? -23.629 -39.021 8.881 1.00 52.16 81 ALA A N 1
ATOM 609 C CA . ALA A 1 81 ? -23.987 -40.287 9.516 1.00 52.16 81 ALA A CA 1
ATOM 610 C C . ALA A 1 81 ? -24.708 -41.197 8.498 1.00 52.16 81 ALA A C 1
ATOM 612 O O . ALA A 1 81 ? -25.807 -40.851 8.053 1.00 52.16 81 ALA A O 1
ATOM 613 N N . PRO A 1 82 ? -24.141 -42.356 8.107 1.00 49.81 82 PRO A N 1
ATOM 614 C CA . PRO A 1 82 ? -24.841 -43.271 7.225 1.00 49.81 82 PRO A CA 1
ATOM 615 C C . PRO A 1 82 ? -25.999 -43.907 7.997 1.00 49.81 82 PRO A C 1
ATOM 617 O O . PRO A 1 82 ? -25.829 -44.473 9.079 1.00 49.81 82 PRO A O 1
ATOM 620 N N . ALA A 1 83 ? -27.193 -43.798 7.424 1.00 58.09 83 ALA A N 1
ATOM 621 C CA . ALA A 1 83 ? -28.373 -44.531 7.842 1.00 58.09 83 ALA A CA 1
ATOM 622 C C . ALA A 1 83 ? -28.211 -46.019 7.486 1.00 58.09 83 ALA A C 1
ATOM 624 O O . ALA A 1 83 ? -28.814 -46.502 6.538 1.00 58.09 83 ALA A O 1
ATOM 625 N N . GLU A 1 84 ? -27.406 -46.757 8.248 1.00 48.97 84 GLU A N 1
ATOM 626 C CA . GLU A 1 84 ? -27.404 -48.224 8.211 1.00 48.97 84 GLU A CA 1
ATOM 627 C C . GLU A 1 84 ? -28.393 -48.739 9.261 1.00 48.97 84 GLU A C 1
ATOM 629 O O . GLU A 1 84 ? -28.037 -49.248 10.323 1.00 48.97 84 GLU A O 1
ATOM 634 N N . ALA A 1 85 ? -29.678 -48.545 8.967 1.00 54.97 85 ALA A N 1
ATOM 635 C CA . ALA A 1 85 ? -30.764 -49.230 9.642 1.00 54.97 85 ALA A CA 1
ATOM 636 C C . ALA A 1 85 ? -31.555 -50.019 8.599 1.00 54.97 85 ALA A C 1
ATOM 638 O O . ALA A 1 85 ? -32.356 -49.462 7.853 1.00 54.97 85 ALA A O 1
ATOM 639 N N . GLY A 1 86 ? -31.365 -51.336 8.619 1.00 49.91 86 GLY A N 1
ATOM 640 C CA . GLY A 1 86 ? -32.373 -52.279 8.155 1.00 49.91 86 GLY A CA 1
ATOM 641 C C . GLY A 1 86 ? -31.961 -53.120 6.958 1.00 49.91 86 GLY A C 1
ATOM 642 O O . GLY A 1 86 ? -32.015 -52.675 5.818 1.00 49.91 86 GLY A O 1
ATOM 643 N N . GLY A 1 87 ? -31.698 -54.398 7.221 1.00 45.47 87 GLY A N 1
ATOM 644 C CA . GLY A 1 87 ? -31.795 -55.413 6.184 1.00 45.47 87 GLY A CA 1
ATOM 645 C C . GLY A 1 87 ? -31.083 -56.706 6.529 1.00 45.47 87 GLY A C 1
ATOM 646 O O . GLY A 1 87 ? -29.900 -56.837 6.246 1.00 45.47 87 GLY A O 1
ATOM 647 N N . GLY A 1 88 ? -31.832 -57.688 7.034 1.00 47.19 88 GLY A N 1
ATOM 648 C CA . GLY A 1 88 ? -31.500 -59.087 6.757 1.00 47.19 88 GLY A CA 1
ATOM 649 C C . GLY A 1 88 ? -31.424 -60.022 7.954 1.00 47.19 88 GLY A C 1
ATOM 650 O O . GLY A 1 88 ? -30.326 -60.353 8.372 1.00 47.19 88 GLY A O 1
ATOM 651 N N . SER A 1 89 ? -32.617 -60.485 8.347 1.00 43.47 89 SER A N 1
ATOM 652 C CA . SER A 1 89 ? -32.984 -61.820 8.859 1.00 43.47 89 SER A CA 1
ATOM 653 C C . SER A 1 89 ? -32.345 -62.410 10.116 1.00 43.47 89 SER A C 1
ATOM 655 O O . SER A 1 89 ? -31.127 -62.310 10.336 1.00 43.47 89 SER A O 1
#

Secondary structure (DSSP, 8-state):
--HHHHHHTTS-S-PPPPPTT-TTT-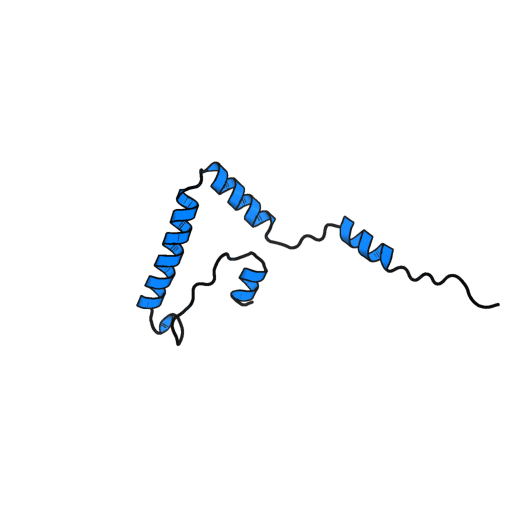HHHHHHHHHHHHHHHHHHHTTS-HHHHHHHHHHHHHHSS----HHHHHHHHHHT---------